Protein AF-A0A8G0KR43-F1 (afdb_monomer_lite)

Foldseek 3Di:
DDDLPPPVCLPVDDVSVVVVVVVVVVVVVVVVLVVVCVVVVADSLLSVLLVDLVPDDQVCQALVNSCVVVVHDSVVSVVSVVVCVVVVQWDFDDPHTTIHGPD

Organism: NCBI:txid996

InterPro domains:
  IPR000835 MarR-type HTH domain [PF12802] (41-93)
  IPR036388 Winged helix-like DNA-binding domain superfamily [G3DSA:1.10.10.10] (17-97)
  IPR036390 Winged helix DNA-binding domain superfamily [SSF46785] (25-94)

Sequence (103 aa):
MKSIFDLNNQNLGVDGKIMAALDKLASIQRYLIWEQSKKKGLSPIQIQLLIFLKHHRSEQATVSYLAKEFHVTKPTISDAVKILFQKKLVVKKRMLQMLVVML

Structure (mmCIF, N/CA/C/O backbone):
data_AF-A0A8G0KR43-F1
#
_entry.id   AF-A0A8G0KR43-F1
#
loop_
_atom_site.group_PDB
_atom_site.id
_atom_site.type_symbol
_atom_site.label_atom_id
_atom_site.label_alt_id
_atom_site.label_comp_id
_atom_site.label_asym_id
_atom_site.label_entity_id
_atom_site.label_seq_id
_atom_site.pdbx_PDB_ins_code
_atom_site.Cartn_x
_atom_site.Cartn_y
_atom_site.Cartn_z
_atom_site.occupancy
_atom_site.B_iso_or_equiv
_atom_site.auth_seq_id
_atom_site.auth_comp_id
_atom_site.auth_asym_id
_atom_site.auth_atom_id
_atom_site.pdbx_PDB_model_num
ATOM 1 N N . MET A 1 1 ? 28.456 1.662 -13.902 1.00 54.97 1 MET A N 1
ATOM 2 C CA . MET A 1 1 ? 27.139 1.250 -14.438 1.00 54.97 1 MET A CA 1
ATOM 3 C C . MET A 1 1 ? 26.338 2.522 -14.687 1.00 54.97 1 MET A C 1
ATOM 5 O O . MET A 1 1 ? 26.258 3.326 -13.767 1.00 54.97 1 MET A O 1
ATOM 9 N N . LYS A 1 2 ? 25.860 2.786 -15.911 1.00 64.25 2 LYS A N 1
ATOM 10 C CA . LYS A 1 2 ? 25.038 3.983 -16.171 1.00 64.25 2 LYS A CA 1
ATOM 11 C C . LYS A 1 2 ? 23.651 3.793 -15.536 1.00 64.25 2 LYS A C 1
ATOM 13 O O . LYS A 1 2 ? 23.141 2.677 -15.529 1.00 64.25 2 LYS A O 1
ATOM 18 N N . SER A 1 3 ? 23.087 4.852 -14.957 1.00 69.62 3 SER A N 1
ATOM 19 C CA . SER A 1 3 ? 21.813 4.792 -14.225 1.00 69.62 3 SER A CA 1
ATOM 20 C C . SER A 1 3 ? 20.647 4.437 -15.150 1.00 69.62 3 SER A C 1
ATOM 22 O O . SER A 1 3 ? 20.519 5.014 -16.228 1.00 69.62 3 SER A O 1
ATOM 24 N N . ILE A 1 4 ? 19.752 3.555 -14.696 1.00 63.88 4 ILE A N 1
ATOM 25 C CA . ILE A 1 4 ? 18.490 3.224 -15.385 1.00 63.88 4 ILE A CA 1
ATOM 26 C C . ILE A 1 4 ? 17.485 4.393 -15.417 1.00 63.88 4 ILE A C 1
ATOM 28 O O . ILE A 1 4 ? 16.481 4.322 -16.121 1.00 63.88 4 ILE A O 1
ATOM 32 N N . PHE A 1 5 ? 17.758 5.468 -14.668 1.00 69.00 5 PHE A N 1
ATOM 33 C CA . PHE A 1 5 ? 16.962 6.701 -14.648 1.00 69.00 5 PHE A CA 1
ATOM 34 C C . PHE A 1 5 ? 17.503 7.791 -15.588 1.00 69.00 5 PHE A C 1
ATOM 36 O O . PHE A 1 5 ? 16.906 8.858 -15.695 1.00 69.00 5 PHE A O 1
ATOM 43 N N . ASP A 1 6 ? 18.634 7.558 -16.262 1.00 77.69 6 ASP A N 1
ATOM 44 C CA . ASP A 1 6 ? 19.152 8.487 -17.268 1.00 77.69 6 ASP A CA 1
ATOM 45 C C . ASP A 1 6 ? 18.370 8.316 -18.576 1.00 77.69 6 ASP A C 1
ATOM 47 O O . ASP A 1 6 ? 18.507 7.296 -19.255 1.00 77.69 6 ASP A O 1
ATOM 51 N N . LEU A 1 7 ? 17.574 9.325 -18.942 1.00 71.88 7 LEU A N 1
ATOM 52 C CA . LEU A 1 7 ? 16.745 9.350 -20.156 1.00 71.88 7 LEU A CA 1
ATOM 53 C C . LEU A 1 7 ? 17.544 9.076 -21.437 1.00 71.88 7 LEU A C 1
ATOM 55 O O . LEU A 1 7 ? 17.005 8.501 -22.387 1.00 71.88 7 LEU A O 1
ATOM 59 N N . ASN A 1 8 ? 18.830 9.439 -21.453 1.00 72.50 8 ASN A N 1
ATOM 60 C CA . ASN A 1 8 ? 19.704 9.199 -22.595 1.00 72.50 8 ASN A CA 1
ATOM 61 C C . ASN A 1 8 ? 20.058 7.719 -22.754 1.00 72.50 8 ASN A C 1
ATOM 63 O O . ASN A 1 8 ? 20.367 7.309 -23.862 1.00 72.50 8 ASN A O 1
ATOM 67 N N . ASN A 1 9 ? 19.991 6.913 -21.687 1.00 69.62 9 ASN A N 1
ATOM 68 C CA . ASN A 1 9 ? 20.203 5.460 -21.743 1.00 69.62 9 ASN A CA 1
ATOM 69 C C . ASN A 1 9 ? 18.894 4.671 -21.677 1.00 69.62 9 ASN A C 1
ATOM 71 O O . ASN A 1 9 ? 18.827 3.558 -22.186 1.00 69.62 9 ASN A O 1
ATOM 75 N N . GLN A 1 10 ? 17.844 5.240 -21.084 1.00 69.50 10 GLN A N 1
ATOM 76 C CA . GLN A 1 10 ? 16.559 4.571 -20.898 1.00 69.50 10 GLN A CA 1
ATOM 77 C C . GLN A 1 10 ? 15.894 4.200 -22.236 1.00 69.50 10 GLN A C 1
ATOM 79 O O . GLN A 1 10 ? 15.225 3.177 -22.343 1.00 69.50 10 GLN A O 1
ATOM 84 N N . ASN A 1 11 ? 16.139 4.995 -23.283 1.00 73.81 11 ASN A N 1
ATOM 85 C CA . ASN A 1 11 ? 15.637 4.742 -24.636 1.00 73.81 11 ASN A CA 1
ATOM 86 C C . ASN A 1 11 ? 16.572 3.874 -25.499 1.00 73.81 11 ASN A C 1
ATOM 88 O O . ASN A 1 11 ? 16.190 3.476 -26.605 1.00 73.81 11 ASN A O 1
ATOM 92 N N . LEU A 1 12 ? 17.782 3.576 -25.012 1.00 71.88 12 LEU A N 1
ATOM 93 C CA . LEU A 1 12 ? 18.805 2.822 -25.735 1.00 71.88 12 LEU A CA 1
ATOM 94 C C . LEU A 1 12 ? 18.659 1.325 -25.442 1.00 71.88 12 LEU A C 1
ATOM 96 O O . LEU A 1 12 ? 19.369 0.757 -24.618 1.00 71.88 12 LEU A O 1
ATOM 100 N N . GLY A 1 13 ? 17.715 0.688 -26.133 1.00 82.12 13 GLY A N 1
ATOM 101 C CA . GLY A 1 13 ? 17.504 -0.762 -26.086 1.00 82.12 13 GLY A CA 1
ATOM 102 C C . GLY A 1 13 ? 16.175 -1.185 -25.462 1.00 82.12 13 GLY A C 1
ATOM 103 O O . GLY A 1 13 ? 15.423 -0.374 -24.922 1.00 82.12 13 GLY A O 1
ATOM 104 N N . VAL A 1 14 ? 15.856 -2.473 -25.594 1.00 88.19 14 VAL A N 1
ATOM 105 C CA . VAL A 1 14 ? 14.582 -3.045 -25.129 1.00 88.19 14 VAL A CA 1
ATOM 106 C C . VAL A 1 14 ? 14.508 -3.052 -23.599 1.00 88.19 14 VAL A C 1
ATOM 108 O O . VAL A 1 14 ? 13.492 -2.639 -23.047 1.00 88.19 14 VAL A O 1
ATOM 111 N N . ASP A 1 15 ? 15.597 -3.407 -22.913 1.00 86.19 15 ASP A N 1
ATOM 112 C CA . ASP A 1 15 ? 15.637 -3.501 -21.446 1.00 86.19 15 ASP A CA 1
ATOM 113 C C . ASP A 1 15 ? 15.355 -2.155 -20.765 1.00 86.19 15 ASP A C 1
ATOM 115 O O . ASP A 1 15 ? 14.532 -2.071 -19.852 1.00 86.19 15 ASP A O 1
ATOM 119 N N . GLY A 1 16 ? 15.983 -1.077 -21.251 1.00 84.38 16 GLY A N 1
ATOM 120 C CA . GLY A 1 16 ? 15.753 0.280 -20.749 1.00 84.38 16 GLY A CA 1
ATOM 121 C C . GLY A 1 16 ? 14.299 0.723 -20.927 1.00 84.38 16 GLY A C 1
ATOM 122 O O . GLY A 1 16 ? 13.694 1.261 -19.996 1.00 84.38 16 GLY A O 1
ATOM 123 N N . LYS A 1 17 ? 13.700 0.412 -22.084 1.00 86.62 17 LYS A N 1
ATOM 124 C CA . LYS A 1 17 ? 12.294 0.721 -22.380 1.00 86.62 17 LYS A CA 1
ATOM 125 C C . LYS A 1 17 ? 11.328 -0.074 -21.501 1.00 86.62 17 LYS A C 1
ATOM 127 O O . LYS A 1 17 ? 10.345 0.497 -21.031 1.00 86.62 17 LYS A O 1
ATOM 132 N N . ILE A 1 18 ? 11.606 -1.355 -21.245 1.00 90.06 18 ILE A N 1
ATOM 133 C CA . ILE A 1 18 ? 10.806 -2.183 -20.327 1.00 90.06 18 ILE A CA 1
ATOM 134 C C . ILE A 1 18 ? 10.850 -1.586 -18.917 1.00 90.06 18 ILE A C 1
ATOM 136 O O . ILE A 1 18 ? 9.801 -1.397 -18.302 1.00 90.06 18 ILE A O 1
ATOM 140 N N . MET A 1 19 ? 12.041 -1.228 -18.427 1.00 88.38 19 MET A N 1
ATOM 141 C CA . MET A 1 19 ? 12.190 -0.616 -17.103 1.00 88.38 19 MET A CA 1
ATOM 142 C C . MET A 1 19 ? 11.444 0.719 -17.000 1.00 88.38 19 MET A C 1
ATOM 144 O O . MET A 1 19 ? 10.721 0.939 -16.027 1.00 88.38 19 MET A O 1
ATOM 148 N N . ALA A 1 20 ? 11.538 1.575 -18.023 1.00 87.12 20 ALA A N 1
ATOM 149 C CA . ALA A 1 20 ? 10.791 2.833 -18.085 1.00 87.12 20 ALA A CA 1
ATOM 150 C C . ALA A 1 20 ? 9.275 2.618 -18.037 1.00 87.12 20 ALA A C 1
ATOM 152 O O . ALA A 1 20 ? 8.560 3.324 -17.323 1.00 87.12 20 ALA A O 1
ATOM 153 N N . ALA A 1 21 ? 8.776 1.639 -18.796 1.00 90.25 21 ALA A N 1
ATOM 154 C CA . ALA A 1 21 ? 7.355 1.330 -18.857 1.00 90.25 21 ALA A CA 1
ATOM 155 C C . ALA A 1 21 ? 6.831 0.824 -17.505 1.00 90.25 21 ALA A C 1
ATOM 157 O O . ALA A 1 21 ? 5.786 1.291 -17.048 1.00 90.25 21 ALA A O 1
ATOM 158 N N . LEU A 1 22 ? 7.566 -0.072 -16.838 1.00 93.88 22 LEU A N 1
ATOM 159 C CA . LEU A 1 22 ? 7.202 -0.577 -15.511 1.00 93.88 22 LEU A CA 1
ATOM 160 C C . LEU A 1 22 ? 7.177 0.541 -14.461 1.00 93.88 22 LEU A C 1
ATOM 162 O O . LEU A 1 22 ? 6.207 0.643 -13.708 1.00 93.88 22 LEU A O 1
ATOM 166 N N . ASP A 1 23 ? 8.181 1.422 -14.442 1.00 90.81 23 ASP A N 1
ATOM 167 C CA . ASP A 1 23 ? 8.197 2.560 -13.515 1.00 90.81 23 ASP A CA 1
ATOM 168 C C . ASP A 1 23 ? 7.062 3.557 -13.803 1.00 90.81 23 ASP A C 1
ATOM 170 O O . ASP A 1 23 ? 6.392 4.051 -12.885 1.00 90.81 23 ASP A O 1
ATOM 174 N N . LYS A 1 24 ? 6.763 3.805 -15.085 1.00 92.12 24 LYS A N 1
ATOM 175 C CA . LYS A 1 24 ? 5.640 4.661 -15.477 1.00 92.12 24 LYS A CA 1
ATOM 176 C C . LYS A 1 24 ? 4.302 4.071 -15.032 1.00 92.12 24 LYS A C 1
ATOM 178 O O . LYS A 1 24 ? 3.474 4.809 -14.493 1.00 92.12 24 LYS A O 1
ATOM 183 N N . LEU A 1 25 ? 4.100 2.765 -15.206 1.00 96.56 25 LEU A N 1
ATOM 184 C CA . LEU A 1 25 ? 2.905 2.059 -14.739 1.00 96.56 25 LEU A CA 1
ATOM 185 C C . LEU A 1 25 ? 2.776 2.121 -13.213 1.00 96.56 25 LEU A C 1
ATOM 187 O O . LEU A 1 25 ? 1.718 2.507 -12.713 1.00 96.56 25 LEU A O 1
ATOM 191 N N . ALA A 1 26 ? 3.853 1.842 -12.474 1.00 93.38 26 ALA A N 1
ATOM 192 C CA . ALA A 1 26 ? 3.868 1.951 -11.015 1.00 93.38 26 ALA A CA 1
ATOM 193 C C . ALA A 1 26 ? 3.541 3.382 -10.549 1.00 93.38 26 ALA A C 1
ATOM 195 O O . ALA A 1 26 ? 2.800 3.592 -9.585 1.00 93.38 26 ALA A O 1
ATOM 196 N N . SER A 1 27 ? 4.043 4.393 -11.258 1.00 94.50 27 SER A N 1
ATOM 197 C CA . SER A 1 27 ? 3.761 5.803 -10.978 1.00 94.50 27 SER A CA 1
ATOM 198 C C . SER A 1 27 ? 2.300 6.180 -11.231 1.00 94.50 27 SER A C 1
ATOM 200 O O . SER A 1 27 ? 1.692 6.838 -10.384 1.00 94.50 27 SER A O 1
ATOM 202 N N . ILE A 1 28 ? 1.707 5.716 -12.334 1.00 97.38 28 ILE A N 1
ATOM 203 C CA . ILE A 1 28 ? 0.275 5.909 -12.616 1.00 97.38 28 ILE A CA 1
ATOM 204 C C . ILE A 1 28 ? -0.573 5.208 -11.549 1.00 97.38 28 ILE A C 1
ATOM 206 O O . ILE A 1 28 ? -1.512 5.803 -11.024 1.00 97.38 28 ILE A O 1
ATOM 210 N N . GLN A 1 29 ? -0.218 3.982 -11.164 1.00 94.25 29 GLN A N 1
ATOM 211 C CA . GLN A 1 29 ? -0.920 3.250 -10.111 1.00 94.25 29 GLN A CA 1
ATOM 212 C C . GLN A 1 29 ? -0.874 3.996 -8.768 1.00 94.25 29 GLN A C 1
ATOM 214 O O . GLN A 1 29 ? -1.910 4.145 -8.116 1.00 94.25 29 GLN A O 1
ATOM 219 N N . ARG A 1 30 ? 0.296 4.519 -8.369 1.00 94.62 30 ARG A N 1
ATOM 220 C CA . ARG A 1 30 ? 0.447 5.351 -7.159 1.00 94.62 30 ARG A CA 1
ATOM 221 C C . ARG A 1 30 ? -0.436 6.596 -7.214 1.00 94.62 30 ARG A C 1
ATOM 223 O O . ARG A 1 30 ? -1.120 6.894 -6.235 1.00 94.62 30 ARG A O 1
ATOM 230 N N . TYR A 1 31 ? -0.455 7.285 -8.355 1.00 96.50 31 TYR A N 1
ATOM 231 C CA . TYR A 1 31 ? -1.306 8.455 -8.565 1.00 96.50 31 TYR A CA 1
ATOM 232 C C . TYR A 1 31 ? -2.795 8.112 -8.411 1.00 96.50 31 TYR A C 1
ATOM 234 O O . TYR A 1 31 ? -3.495 8.763 -7.637 1.00 96.50 31 TYR A O 1
ATOM 242 N N . LEU A 1 32 ? -3.268 7.043 -9.060 1.00 96.00 32 LEU A N 1
ATOM 243 C CA . LEU A 1 32 ? -4.663 6.605 -8.957 1.00 96.00 32 LEU A CA 1
ATOM 244 C C . LEU A 1 32 ? -5.048 6.241 -7.517 1.00 96.00 32 LEU A C 1
ATOM 246 O O . LEU A 1 32 ? -6.112 6.640 -7.044 1.00 96.00 32 LEU A O 1
ATOM 250 N N . ILE A 1 33 ? -4.181 5.532 -6.787 1.00 95.38 33 ILE A N 1
ATOM 251 C CA . ILE A 1 33 ? -4.422 5.207 -5.374 1.0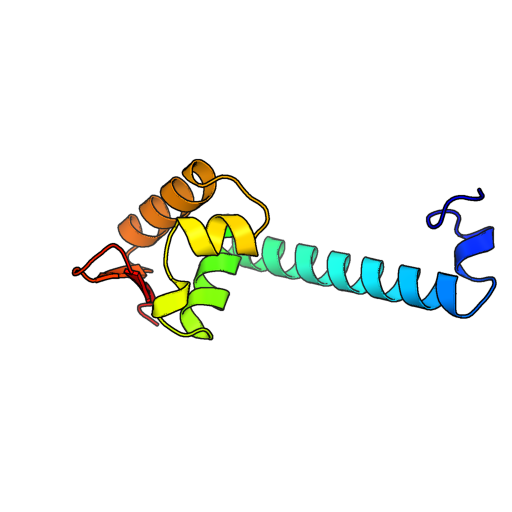0 95.38 33 ILE A CA 1
ATOM 252 C C . ILE A 1 33 ? -4.514 6.481 -4.534 1.00 95.38 33 ILE A C 1
ATOM 254 O O . ILE A 1 33 ? -5.402 6.584 -3.687 1.00 95.38 33 ILE A O 1
ATOM 258 N N . TRP A 1 34 ? -3.630 7.454 -4.755 1.00 96.44 34 TRP A N 1
ATOM 259 C CA . TRP A 1 34 ? -3.646 8.718 -4.021 1.00 96.44 34 TRP A CA 1
ATOM 260 C C . TRP A 1 34 ? -4.917 9.531 -4.290 1.00 96.44 34 TRP A C 1
ATOM 262 O O . TRP A 1 34 ? -5.536 10.035 -3.352 1.00 96.44 34 TRP A O 1
ATOM 272 N N . GLU A 1 35 ? -5.371 9.587 -5.539 1.00 96.75 35 GLU A N 1
ATOM 273 C CA . GLU A 1 35 ? -6.629 10.248 -5.897 1.00 96.75 35 GLU A CA 1
ATOM 274 C C . GLU A 1 35 ? -7.833 9.589 -5.212 1.00 96.75 35 GLU A C 1
ATOM 276 O O . GLU A 1 35 ? -8.678 10.270 -4.622 1.00 96.75 35 GLU A O 1
ATOM 281 N N . GLN A 1 36 ? -7.887 8.255 -5.199 1.00 93.81 36 GLN A N 1
ATOM 282 C CA . GLN A 1 36 ? -8.944 7.519 -4.500 1.00 93.81 36 GLN A CA 1
ATOM 283 C C . GLN A 1 36 ? -8.864 7.696 -2.976 1.00 93.81 36 GLN A C 1
ATOM 285 O O . GLN A 1 36 ? -9.896 7.821 -2.314 1.00 93.81 36 GLN A O 1
ATOM 290 N N . SER A 1 37 ? -7.647 7.758 -2.432 1.00 94.31 37 SER A N 1
ATOM 291 C CA . SER A 1 37 ? -7.369 8.008 -1.014 1.00 94.31 37 SER A CA 1
ATOM 292 C C . SER A 1 37 ? -7.968 9.343 -0.568 1.00 94.31 37 SER A C 1
ATOM 294 O O . SER A 1 37 ? -8.741 9.378 0.392 1.00 94.31 37 SER A O 1
ATOM 296 N N . LYS A 1 38 ? -7.726 10.423 -1.328 1.00 95.00 38 LYS A N 1
ATOM 297 C CA . LYS A 1 38 ? -8.331 11.742 -1.070 1.00 95.00 38 LYS A CA 1
ATOM 298 C C . LYS A 1 38 ? -9.853 11.690 -1.123 1.00 95.00 38 LYS A C 1
ATOM 300 O O . LYS A 1 38 ? -10.509 12.107 -0.174 1.00 95.00 38 LYS A O 1
ATOM 305 N N . LYS A 1 39 ? -10.417 11.132 -2.201 1.00 94.75 39 LYS A N 1
ATOM 306 C CA . LYS A 1 39 ? -11.875 11.063 -2.410 1.00 94.75 39 LYS A CA 1
ATOM 307 C C . LYS A 1 39 ? -12.607 10.311 -1.298 1.00 94.75 39 LYS A C 1
ATOM 309 O O . LYS A 1 39 ? -13.772 10.595 -1.039 1.00 94.75 39 LYS A O 1
ATOM 314 N N . LYS A 1 40 ? -11.958 9.328 -0.669 1.00 93.06 40 LYS A N 1
ATOM 315 C CA . LYS A 1 40 ? -12.553 8.491 0.385 1.00 93.06 40 LYS A CA 1
ATOM 316 C C . LYS A 1 40 ? -12.116 8.877 1.802 1.00 93.06 40 LYS A C 1
ATOM 318 O O . LYS A 1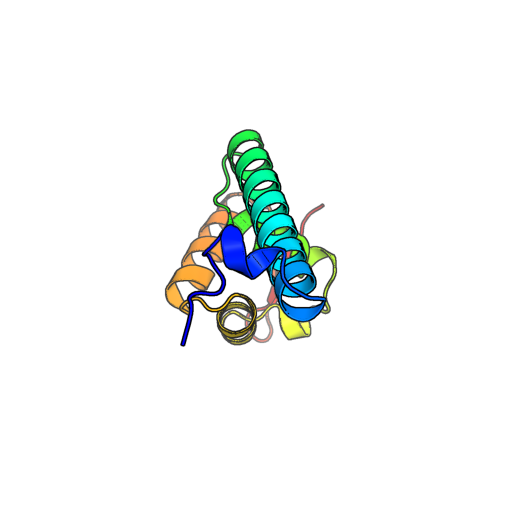 40 ? -12.614 8.281 2.755 1.00 93.06 40 LYS A O 1
ATOM 323 N N . GLY A 1 41 ? -11.201 9.837 1.962 1.00 95.19 41 GLY A N 1
ATOM 324 C CA . GLY A 1 41 ? -10.618 10.170 3.265 1.00 95.19 41 GLY A CA 1
ATOM 325 C C . GLY A 1 41 ? -9.918 8.970 3.917 1.00 95.19 41 GLY A C 1
ATOM 326 O O . GLY A 1 41 ? -10.082 8.724 5.116 1.00 95.19 41 GLY A O 1
ATOM 327 N N . LEU A 1 42 ? -9.208 8.186 3.103 1.00 96.25 42 LEU A N 1
ATOM 328 C CA . LEU A 1 42 ? -8.443 7.001 3.496 1.00 96.25 42 LEU A CA 1
ATOM 329 C C . LEU A 1 42 ? -6.973 7.197 3.116 1.00 96.25 42 LEU A C 1
ATOM 331 O O . LEU A 1 42 ? -6.670 7.975 2.219 1.00 96.25 42 LEU A O 1
ATOM 335 N N . SER A 1 43 ? -6.054 6.497 3.776 1.00 96.31 43 SER A N 1
ATOM 336 C CA . SER A 1 43 ? -4.647 6.476 3.364 1.00 96.31 43 SER A CA 1
ATOM 337 C C . SER A 1 43 ? -4.413 5.492 2.202 1.00 96.31 43 SER A C 1
ATOM 339 O O . SER A 1 43 ? -5.200 4.556 2.024 1.00 96.31 43 SER A O 1
ATOM 341 N N . PRO A 1 44 ? -3.312 5.630 1.435 1.00 95.62 44 PRO A N 1
ATOM 342 C CA . PRO A 1 44 ? -2.990 4.709 0.341 1.00 95.62 44 PRO A CA 1
ATOM 343 C C . PRO A 1 44 ? -3.001 3.233 0.748 1.00 95.62 44 PRO A C 1
ATOM 345 O O . PRO A 1 44 ? -3.616 2.411 0.069 1.00 95.62 44 PRO A O 1
ATOM 348 N N . ILE A 1 45 ? -2.406 2.904 1.901 1.00 96.12 45 ILE A N 1
ATOM 349 C CA . ILE A 1 45 ? -2.375 1.526 2.405 1.00 96.12 45 ILE A CA 1
ATOM 350 C C . ILE A 1 45 ? -3.776 1.017 2.769 1.00 96.12 45 ILE A C 1
ATOM 352 O O . ILE A 1 45 ? -4.083 -0.148 2.552 1.00 96.12 45 ILE A O 1
ATOM 356 N N . GLN A 1 46 ? -4.671 1.879 3.257 1.00 96.50 46 GLN A N 1
ATOM 357 C CA . GLN A 1 46 ? -6.053 1.494 3.560 1.00 96.50 46 GLN A CA 1
ATOM 358 C C . GLN A 1 46 ? -6.836 1.153 2.286 1.00 96.50 46 GLN A C 1
ATOM 360 O O . GLN A 1 46 ? -7.563 0.162 2.269 1.00 96.50 46 GLN A O 1
ATOM 365 N N . ILE A 1 47 ? -6.662 1.931 1.212 1.00 96.19 47 ILE A N 1
ATOM 366 C CA . ILE A 1 47 ? -7.262 1.635 -0.099 1.00 96.19 47 ILE A CA 1
ATOM 367 C C . ILE A 1 47 ? -6.723 0.314 -0.652 1.00 96.19 47 ILE A C 1
ATOM 369 O O . ILE A 1 47 ? -7.505 -0.540 -1.069 1.00 96.19 47 ILE A O 1
ATOM 373 N N . GLN A 1 48 ? -5.403 0.129 -0.620 1.00 95.44 48 GLN A N 1
ATOM 374 C CA . GLN A 1 48 ? -4.761 -1.100 -1.084 1.00 95.44 48 GLN A CA 1
ATOM 375 C C . GLN A 1 48 ? -5.247 -2.331 -0.311 1.00 95.44 48 GLN A C 1
ATOM 377 O O . GLN A 1 48 ? -5.577 -3.342 -0.928 1.00 95.44 48 GLN A O 1
ATOM 382 N N . LEU A 1 49 ? -5.381 -2.226 1.015 1.00 95.31 49 LEU A N 1
ATOM 383 C CA . LEU A 1 49 ? -5.935 -3.292 1.848 1.00 95.31 49 LEU A CA 1
ATOM 384 C C . LEU A 1 49 ? -7.375 -3.635 1.463 1.00 95.31 49 LEU A C 1
ATOM 386 O O . LEU A 1 49 ? -7.695 -4.811 1.324 1.00 95.31 49 LEU A O 1
ATOM 390 N N . LEU A 1 50 ? -8.242 -2.642 1.254 1.00 94.69 50 LEU A N 1
ATOM 391 C CA . LEU A 1 50 ? -9.627 -2.897 0.842 1.00 94.69 50 LEU A CA 1
ATOM 392 C C . LEU A 1 50 ? -9.705 -3.595 -0.519 1.00 94.69 50 LEU A C 1
ATOM 394 O O . LEU A 1 50 ? -10.480 -4.537 -0.672 1.00 94.69 50 LEU A O 1
ATOM 398 N N . ILE A 1 51 ? -8.894 -3.164 -1.490 1.00 93.19 51 ILE A N 1
ATOM 399 C CA . ILE A 1 51 ? -8.816 -3.804 -2.811 1.00 93.19 51 ILE A CA 1
ATOM 400 C C . ILE A 1 51 ? -8.347 -5.254 -2.661 1.00 93.19 51 ILE A C 1
ATOM 402 O O . ILE A 1 51 ? -8.974 -6.164 -3.200 1.00 93.19 51 ILE A O 1
ATOM 406 N N . PHE A 1 52 ? -7.281 -5.485 -1.895 1.00 94.19 52 PHE A N 1
ATOM 407 C CA . PHE A 1 52 ? -6.736 -6.822 -1.691 1.00 94.19 52 PHE A CA 1
ATOM 408 C C . PHE A 1 52 ? -7.752 -7.753 -1.035 1.00 94.19 52 PHE A C 1
ATOM 410 O O . PHE A 1 52 ? -8.064 -8.803 -1.590 1.00 94.19 52 PHE A O 1
ATOM 417 N N . LEU A 1 53 ? -8.332 -7.333 0.091 1.00 92.19 53 LEU A N 1
ATOM 418 C CA . LEU A 1 53 ? -9.300 -8.121 0.853 1.00 92.19 53 LEU A CA 1
ATOM 419 C C . LEU A 1 53 ? -10.596 -8.397 0.079 1.00 92.19 53 LEU A C 1
ATOM 421 O O . LEU A 1 53 ? -11.277 -9.374 0.376 1.00 92.19 53 LEU A O 1
ATOM 425 N N . LYS A 1 54 ? -10.946 -7.559 -0.905 1.00 91.06 54 LYS A N 1
ATOM 426 C CA . LYS A 1 54 ? -12.101 -7.786 -1.783 1.00 91.06 54 LYS A CA 1
ATOM 427 C C . LYS A 1 54 ? -11.852 -8.882 -2.825 1.00 91.06 54 LYS A C 1
ATOM 429 O O . LYS A 1 54 ? -12.799 -9.545 -3.238 1.00 91.06 54 LYS A O 1
ATOM 434 N N . HIS A 1 55 ? -10.610 -9.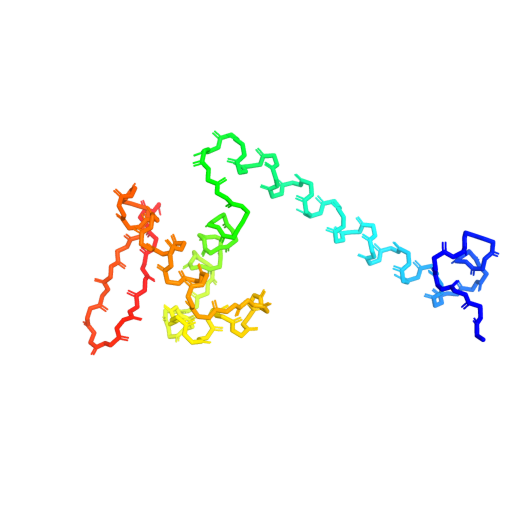048 -3.276 1.00 90.56 55 HIS A N 1
ATOM 435 C CA . HIS A 1 55 ? -10.276 -9.902 -4.423 1.00 90.56 55 HIS A CA 1
ATOM 436 C C . HIS A 1 55 ? -9.464 -11.155 -4.075 1.00 90.56 55 HIS A C 1
ATOM 438 O O . HIS A 1 55 ? -9.291 -12.015 -4.935 1.00 90.56 55 HIS A O 1
ATOM 4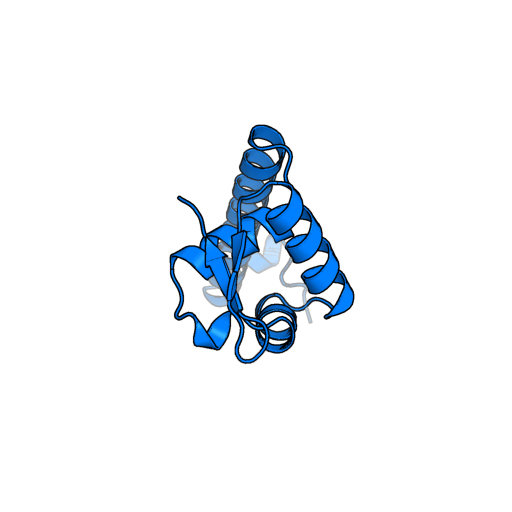44 N N . HIS A 1 56 ? -8.982 -11.277 -2.840 1.00 88.81 56 HIS A N 1
ATOM 445 C CA . HIS A 1 56 ? -8.144 -12.392 -2.399 1.00 88.81 56 HIS A CA 1
ATOM 446 C C . HIS A 1 56 ? -8.852 -13.265 -1.372 1.00 88.81 56 HIS A C 1
ATOM 448 O O . HIS A 1 56 ? -9.843 -12.871 -0.753 1.00 88.81 56 HIS A O 1
ATOM 454 N N . ARG A 1 57 ? -8.334 -14.484 -1.195 1.00 85.31 57 ARG A N 1
ATOM 455 C CA . ARG A 1 57 ? -8.929 -15.439 -0.267 1.00 85.31 57 ARG A CA 1
ATOM 456 C C . ARG A 1 57 ? -8.695 -15.003 1.173 1.00 85.31 57 ARG A C 1
ATOM 458 O O . ARG A 1 57 ? -7.684 -14.393 1.520 1.00 85.31 57 ARG A O 1
ATOM 465 N N . SER A 1 58 ? -9.643 -15.353 2.027 1.00 80.94 58 SER A N 1
ATOM 466 C CA . SER A 1 58 ? -9.681 -14.891 3.410 1.00 80.94 58 SER A CA 1
ATOM 467 C C . SER A 1 58 ? -8.471 -15.357 4.242 1.00 80.94 58 SER A C 1
ATOM 469 O O . SER A 1 58 ? -8.062 -14.674 5.177 1.00 80.94 58 SER A O 1
ATOM 471 N N . GLU A 1 59 ? -7.832 -16.468 3.875 1.00 83.12 59 GLU A N 1
ATOM 472 C CA . GLU A 1 59 ? -6.617 -17.011 4.497 1.00 83.12 59 GLU A CA 1
ATOM 473 C C . GLU A 1 59 ? -5.411 -16.068 4.333 1.00 83.12 59 GLU A C 1
ATOM 475 O O . GLU A 1 59 ? -4.490 -16.074 5.150 1.00 83.12 59 GLU A O 1
ATOM 480 N N . GLN A 1 60 ? -5.439 -15.207 3.311 1.00 84.25 60 GLN A N 1
ATOM 481 C CA . GLN A 1 60 ? -4.425 -14.181 3.053 1.00 84.25 60 GLN A CA 1
ATOM 482 C C . GLN A 1 60 ? -4.719 -12.869 3.810 1.00 84.25 60 GLN A C 1
ATOM 484 O O . GLN A 1 60 ? -3.920 -11.936 3.777 1.00 84.25 60 GLN A O 1
ATOM 489 N N . ALA A 1 61 ? -5.834 -12.783 4.547 1.00 88.56 61 ALA A N 1
ATOM 490 C CA . ALA A 1 61 ? -6.273 -11.584 5.267 1.00 88.56 61 ALA A CA 1
ATOM 491 C C . ALA A 1 61 ? -5.669 -11.437 6.680 1.00 88.56 61 ALA A C 1
ATOM 493 O O . ALA A 1 61 ? -6.276 -10.806 7.551 1.00 88.56 61 ALA A O 1
ATOM 494 N N . THR A 1 62 ? -4.495 -12.026 6.934 1.00 91.00 62 THR A N 1
ATOM 495 C CA . THR A 1 62 ? -3.810 -11.924 8.234 1.00 91.00 62 THR A CA 1
ATOM 496 C C . THR A 1 62 ? -2.834 -10.750 8.256 1.00 91.00 62 THR A C 1
ATOM 498 O O . THR A 1 62 ? -2.204 -10.427 7.250 1.00 91.00 62 THR A O 1
ATOM 501 N N . VAL A 1 63 ? -2.635 -10.133 9.427 1.00 92.62 63 VAL A N 1
ATOM 502 C CA . VAL A 1 63 ? -1.694 -9.004 9.588 1.00 92.62 63 VAL A CA 1
ATOM 503 C C . VAL A 1 63 ? -0.281 -9.367 9.124 1.00 92.62 63 VAL A C 1
ATOM 505 O O . VAL A 1 63 ? 0.383 -8.566 8.470 1.00 92.62 63 VAL A O 1
ATOM 508 N N . SER A 1 64 ? 0.181 -10.580 9.444 1.00 93.06 64 SER A N 1
ATOM 509 C CA . SER A 1 64 ? 1.515 -11.047 9.052 1.00 93.06 64 SER A CA 1
ATOM 510 C C . SER A 1 64 ? 1.646 -11.226 7.540 1.00 93.06 64 SER A C 1
ATOM 512 O O . SER A 1 64 ? 2.676 -10.842 6.990 1.00 93.06 64 SER A O 1
ATOM 514 N N . TYR A 1 65 ? 0.623 -11.777 6.877 1.00 94.69 65 TYR A N 1
ATOM 515 C CA . TYR A 1 65 ? 0.625 -11.930 5.422 1.00 94.69 65 TYR A CA 1
ATOM 516 C C . TYR A 1 65 ? 0.634 -10.561 4.738 1.00 94.69 65 TYR A C 1
ATOM 518 O O . TYR A 1 65 ? 1.522 -10.274 3.943 1.00 94.69 65 TYR A O 1
ATOM 526 N N . LEU A 1 66 ? -0.298 -9.683 5.117 1.00 94.69 66 LEU A N 1
ATOM 527 C CA . LEU A 1 66 ? -0.454 -8.358 4.516 1.00 94.69 66 LEU A CA 1
ATOM 528 C C . LEU A 1 66 ? 0.794 -7.483 4.704 1.00 94.69 66 LEU A C 1
ATOM 530 O O . LEU A 1 66 ? 1.165 -6.740 3.805 1.00 94.69 66 LEU A O 1
ATOM 534 N N . ALA A 1 67 ? 1.483 -7.590 5.843 1.00 96.44 67 ALA A N 1
ATOM 535 C CA . ALA A 1 67 ? 2.734 -6.864 6.062 1.00 96.44 67 ALA A CA 1
ATOM 536 C C . ALA A 1 67 ? 3.812 -7.277 5.047 1.00 96.44 67 ALA A C 1
ATOM 538 O O . ALA A 1 67 ? 4.486 -6.423 4.473 1.00 96.44 67 ALA A O 1
ATOM 539 N N . LYS A 1 68 ? 3.932 -8.586 4.786 1.00 96.38 68 LYS A N 1
ATOM 540 C CA . LYS A 1 68 ? 4.860 -9.122 3.786 1.00 96.38 68 LYS A CA 1
ATOM 541 C C . LYS A 1 68 ? 4.447 -8.723 2.369 1.00 96.38 68 LYS A C 1
ATOM 543 O O . LYS A 1 68 ? 5.292 -8.250 1.621 1.00 96.38 68 LYS A O 1
ATOM 548 N N . GLU A 1 69 ? 3.169 -8.890 2.037 1.00 95.31 69 GLU A N 1
ATOM 549 C CA . GLU A 1 69 ? 2.598 -8.590 0.718 1.00 95.31 69 GLU A CA 1
ATOM 550 C C . GLU A 1 69 ? 2.808 -7.124 0.317 1.00 95.31 69 GLU A C 1
ATOM 552 O O . GLU A 1 69 ? 3.224 -6.830 -0.797 1.00 95.31 69 GLU A O 1
ATOM 557 N N . PHE A 1 70 ? 2.569 -6.191 1.240 1.00 95.12 70 PHE A N 1
ATOM 558 C CA . PHE A 1 70 ? 2.690 -4.757 0.970 1.00 95.12 70 PHE A CA 1
ATOM 559 C C . PHE A 1 70 ? 4.067 -4.176 1.301 1.00 95.12 70 PHE A C 1
ATOM 561 O O . PHE A 1 70 ? 4.246 -2.965 1.198 1.00 95.12 70 PHE A O 1
ATOM 568 N N . HIS A 1 71 ? 5.033 -5.011 1.698 1.00 96.38 71 HIS A N 1
ATOM 569 C CA . HIS A 1 71 ? 6.381 -4.585 2.086 1.00 96.38 71 HIS A CA 1
ATOM 570 C C . HIS A 1 71 ? 6.389 -3.482 3.164 1.00 96.38 71 HIS A C 1
ATOM 572 O O . HIS A 1 71 ? 7.168 -2.530 3.109 1.00 96.38 71 HIS A O 1
ATOM 578 N N . VAL A 1 72 ? 5.518 -3.615 4.167 1.00 96.38 72 VAL A N 1
ATOM 579 C CA . VAL A 1 72 ? 5.405 -2.689 5.305 1.00 96.38 72 VAL A CA 1
ATOM 580 C C . VAL A 1 72 ? 5.467 -3.444 6.631 1.00 96.38 72 VAL A C 1
ATOM 582 O O . VAL A 1 72 ? 5.434 -4.671 6.691 1.00 96.38 72 VAL A O 1
ATOM 585 N N . THR A 1 73 ? 5.553 -2.716 7.740 1.00 97.81 73 THR A N 1
ATOM 586 C CA . THR A 1 73 ? 5.629 -3.341 9.064 1.00 97.81 73 THR A CA 1
ATOM 587 C C . THR A 1 73 ? 4.257 -3.835 9.552 1.00 97.81 73 THR A C 1
ATOM 589 O O . THR A 1 73 ? 3.209 -3.280 9.206 1.00 97.81 73 THR A O 1
ATOM 592 N N . LYS A 1 74 ? 4.242 -4.863 10.414 1.00 95.88 74 LYS A N 1
ATOM 593 C CA . LYS A 1 74 ? 3.006 -5.351 11.061 1.00 95.88 74 LYS A CA 1
ATOM 594 C C . LYS A 1 74 ? 2.268 -4.258 11.857 1.00 95.88 74 LYS A C 1
ATOM 596 O O . LYS A 1 74 ? 1.038 -4.239 11.765 1.00 95.88 74 LYS A O 1
ATOM 601 N N . PRO A 1 75 ? 2.947 -3.347 12.592 1.00 97.00 75 PRO A N 1
ATOM 602 C CA . PRO A 1 75 ? 2.301 -2.175 13.186 1.00 97.00 75 PRO A CA 1
ATOM 603 C C . PRO A 1 75 ? 1.544 -1.321 12.162 1.00 97.00 75 PRO A C 1
ATOM 605 O O . PRO A 1 75 ? 0.361 -1.064 12.361 1.00 97.00 75 PRO A O 1
ATOM 608 N N . THR A 1 76 ? 2.156 -0.997 11.015 1.00 96.81 76 THR A N 1
ATOM 609 C CA . THR A 1 76 ? 1.503 -0.220 9.942 1.00 96.81 76 THR A C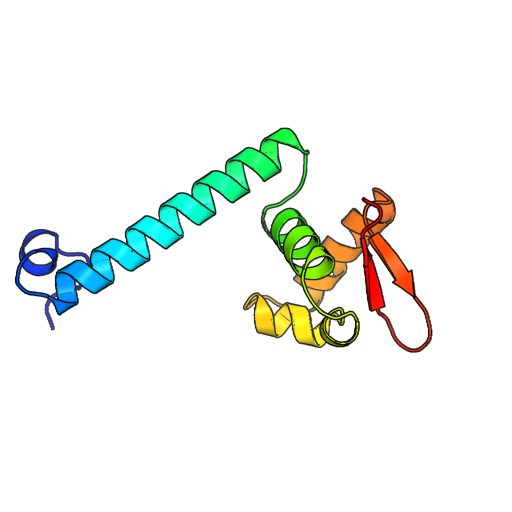A 1
ATOM 610 C C . THR A 1 76 ? 0.206 -0.874 9.461 1.00 96.81 76 THR A C 1
ATOM 612 O O . THR A 1 76 ? -0.821 -0.205 9.339 1.00 96.81 76 THR A O 1
ATOM 615 N N . ILE A 1 77 ? 0.225 -2.191 9.222 1.00 96.69 77 ILE A N 1
ATOM 616 C CA . ILE A 1 77 ? -0.985 -2.937 8.845 1.00 96.69 77 ILE A CA 1
ATOM 617 C C . ILE A 1 77 ? -2.009 -2.926 9.978 1.00 96.69 77 ILE A C 1
ATOM 619 O O . ILE A 1 77 ? -3.185 -2.673 9.735 1.00 96.69 77 ILE A O 1
ATOM 623 N N . SER A 1 78 ? -1.581 -3.176 11.215 1.00 95.25 78 SER A N 1
ATOM 624 C CA . SER A 1 78 ? -2.473 -3.226 12.379 1.00 95.25 78 SER A CA 1
ATOM 625 C C . SER A 1 78 ? -3.220 -1.908 12.580 1.00 95.25 78 SER A C 1
ATOM 627 O O . SER A 1 78 ? -4.436 -1.922 12.792 1.00 95.25 78 SER A O 1
ATOM 629 N N . ASP A 1 79 ? -2.526 -0.780 12.437 1.00 96.31 79 ASP A N 1
ATOM 630 C CA . ASP A 1 79 ? -3.113 0.556 12.540 1.00 96.31 79 ASP A CA 1
ATOM 631 C C . ASP A 1 79 ? -4.077 0.849 11.388 1.00 96.31 79 ASP A C 1
ATOM 633 O O . ASP A 1 79 ? -5.205 1.300 11.614 1.00 96.31 79 ASP A O 1
ATOM 637 N N . ALA A 1 80 ? -3.686 0.526 10.151 1.00 96.19 80 ALA A N 1
ATOM 638 C CA . ALA A 1 80 ? -4.553 0.694 8.987 1.00 96.19 80 ALA A CA 1
ATOM 639 C C . ALA A 1 80 ? -5.852 -0.116 9.135 1.00 96.19 80 ALA A C 1
ATOM 641 O O . ALA A 1 80 ? -6.948 0.411 8.934 1.00 96.19 80 ALA A O 1
ATOM 642 N N . VAL A 1 81 ? -5.735 -1.371 9.565 1.00 94.88 81 VAL A N 1
ATOM 643 C CA . VAL A 1 81 ? -6.859 -2.273 9.829 1.00 94.88 81 VAL A CA 1
ATOM 644 C C . VAL A 1 81 ? -7.751 -1.751 10.949 1.00 94.88 81 VAL A C 1
ATOM 646 O O . VAL A 1 81 ? -8.975 -1.808 10.827 1.00 94.88 81 VAL A O 1
ATOM 649 N N . LYS A 1 82 ? -7.169 -1.237 12.038 1.00 94.62 82 LYS A N 1
ATOM 650 C CA . LYS A 1 82 ? -7.925 -0.650 13.153 1.00 94.62 82 LYS A CA 1
ATOM 651 C C . LYS A 1 82 ? -8.801 0.504 12.667 1.00 94.62 82 LYS A C 1
ATOM 653 O O . LYS A 1 82 ? -9.984 0.535 12.997 1.00 94.62 82 LYS A O 1
ATOM 658 N N . ILE A 1 83 ? -8.250 1.402 11.853 1.00 95.31 83 ILE A N 1
ATOM 659 C CA . ILE A 1 83 ? -8.995 2.539 11.297 1.00 95.31 83 ILE A CA 1
ATOM 660 C C . ILE A 1 83 ? -10.084 2.060 10.327 1.00 95.31 83 ILE A C 1
ATOM 662 O O . ILE A 1 83 ? -11.219 2.528 10.405 1.00 95.31 83 ILE A O 1
ATOM 666 N N . LEU A 1 84 ? -9.780 1.105 9.442 1.00 95.62 84 LEU A N 1
ATOM 667 C CA . LEU A 1 84 ? -10.778 0.528 8.533 1.00 95.62 84 LEU A CA 1
ATOM 668 C C . LEU A 1 84 ? -11.931 -0.138 9.298 1.00 95.62 84 LEU A C 1
ATOM 670 O O . LEU A 1 84 ? -13.091 0.004 8.912 1.00 95.62 84 LEU A O 1
ATOM 674 N N . PHE A 1 85 ? -11.621 -0.829 10.397 1.00 94.06 85 PHE A N 1
ATOM 675 C CA . PHE A 1 85 ? -12.611 -1.454 11.271 1.00 94.06 85 PHE A CA 1
ATOM 676 C C . PHE A 1 85 ? -13.479 -0.405 11.977 1.00 94.06 85 PHE A C 1
ATOM 678 O O . PHE A 1 85 ? -14.701 -0.518 11.979 1.00 94.06 85 PHE A O 1
ATOM 685 N N . GLN A 1 86 ? -12.871 0.659 12.514 1.00 94.25 86 GLN A N 1
ATOM 686 C CA . GLN A 1 86 ? -13.597 1.788 13.114 1.00 94.25 86 GLN A CA 1
ATOM 687 C C . GLN A 1 86 ? -14.530 2.475 12.108 1.00 94.25 86 GLN A C 1
ATOM 689 O O . GLN A 1 86 ? -15.649 2.846 12.455 1.00 94.25 86 GLN A O 1
ATOM 694 N N . LYS A 1 87 ? -14.100 2.58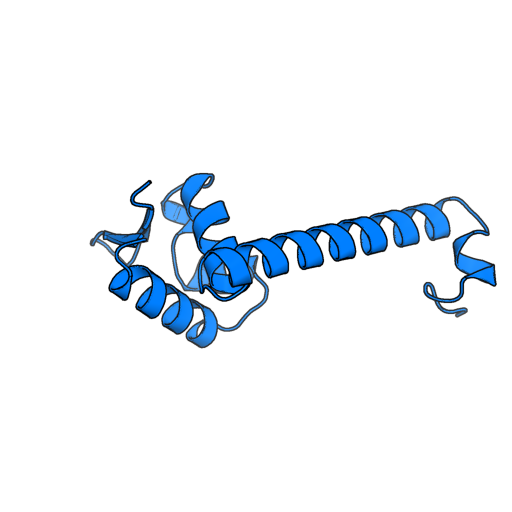7 10.847 1.00 94.38 87 LYS A N 1
ATOM 695 C CA . LYS A 1 87 ? -14.916 3.090 9.732 1.00 94.38 87 LYS A CA 1
ATOM 696 C C . LYS A 1 87 ? -15.953 2.076 9.221 1.00 94.38 87 LYS A C 1
ATOM 698 O O . LYS A 1 87 ? -16.668 2.394 8.278 1.00 94.38 87 LYS A O 1
ATOM 703 N N . LYS A 1 88 ? -16.044 0.881 9.823 1.00 94.12 88 LYS A N 1
ATOM 704 C CA . LYS A 1 88 ? -16.947 -0.220 9.436 1.00 94.12 88 LYS A CA 1
ATOM 705 C C . LYS A 1 88 ? -16.765 -0.693 7.988 1.00 94.12 88 LYS A C 1
ATOM 707 O O . LYS A 1 88 ? -17.695 -1.198 7.374 1.00 94.12 88 LYS A O 1
ATOM 712 N N . LEU A 1 89 ? -15.564 -0.531 7.435 1.00 93.38 89 LEU A N 1
ATOM 713 C CA . LEU A 1 89 ? -15.238 -0.979 6.077 1.00 93.38 89 LEU A CA 1
ATOM 714 C C . LEU A 1 89 ? -14.730 -2.423 6.057 1.00 93.38 89 LEU A C 1
ATOM 716 O O . LEU A 1 89 ? -14.761 -3.079 5.017 1.00 93.38 89 LEU A O 1
ATOM 720 N N . VAL A 1 90 ? -14.270 -2.912 7.211 1.00 91.75 90 VAL A N 1
ATOM 721 C CA . VAL A 1 90 ? -13.843 -4.295 7.419 1.00 91.75 90 VAL A CA 1
ATOM 722 C C . VAL A 1 90 ? -14.369 -4.831 8.747 1.00 91.75 90 VAL A C 1
ATOM 724 O O . VAL A 1 90 ? -14.524 -4.076 9.706 1.00 91.75 90 VAL A O 1
ATOM 727 N N . VAL A 1 91 ? -14.572 -6.144 8.836 1.00 87.81 91 VAL A N 1
ATOM 728 C CA . VAL A 1 91 ? -14.943 -6.848 10.075 1.00 87.81 91 VAL A CA 1
ATOM 729 C C . VAL A 1 91 ? -13.913 -7.902 10.437 1.00 87.81 91 VAL A C 1
ATOM 731 O O . VAL A 1 91 ? -13.328 -8.518 9.554 1.00 87.81 91 VAL A O 1
ATOM 734 N N . LYS A 1 92 ? -13.707 -8.138 11.737 1.00 80.19 92 LYS A N 1
ATOM 735 C CA . LYS A 1 92 ? -12.844 -9.222 12.219 1.00 80.19 92 LYS A CA 1
ATOM 736 C C . LYS A 1 92 ? -13.650 -10.508 12.395 1.00 80.19 92 LYS A C 1
ATOM 738 O O . LYS A 1 92 ? -14.584 -10.531 13.191 1.00 80.19 92 LYS A O 1
ATOM 743 N N . LYS A 1 93 ? -13.243 -11.593 11.738 1.00 76.94 93 LYS A N 1
ATOM 744 C CA . LYS A 1 93 ? -13.756 -12.948 11.984 1.00 76.94 93 LYS A CA 1
ATOM 745 C C . LYS A 1 93 ? -12.800 -13.674 12.945 1.00 76.94 93 LYS A C 1
ATOM 747 O O . LYS A 1 93 ? -11.592 -13.711 12.700 1.00 76.94 93 LYS A O 1
ATOM 752 N N . ARG A 1 94 ? -13.310 -14.210 14.064 1.00 61.28 94 ARG A N 1
ATOM 753 C CA . ARG A 1 94 ? -12.551 -15.135 14.937 1.00 61.28 94 ARG A CA 1
ATOM 754 C C . ARG A 1 94 ? -12.684 -16.532 14.329 1.00 61.28 94 ARG A C 1
ATOM 756 O O . ARG A 1 94 ? -13.796 -16.982 14.099 1.00 61.28 94 ARG A O 1
ATOM 763 N N . MET A 1 95 ? -11.582 -17.170 13.946 1.00 44.03 95 MET A N 1
ATOM 764 C CA . MET A 1 95 ? -10.882 -18.042 14.894 1.00 44.03 95 MET A CA 1
ATOM 765 C C . MET A 1 95 ? -9.381 -17.739 15.077 1.00 44.03 95 MET A C 1
ATOM 767 O O . MET A 1 95 ? -8.819 -18.243 16.033 1.00 44.03 95 MET A O 1
ATOM 771 N N . LEU A 1 96 ? -8.766 -16.853 14.274 1.00 40.12 96 LEU A N 1
ATOM 772 C CA . LEU A 1 96 ? -7.453 -16.206 14.514 1.00 40.12 96 LEU A CA 1
ATOM 773 C C . LEU A 1 96 ? -7.258 -15.052 13.492 1.00 40.12 96 LEU A C 1
ATOM 775 O O . LEU A 1 96 ? -6.673 -15.229 12.436 1.00 40.12 96 LEU A O 1
ATOM 779 N N . GLN A 1 97 ? -7.818 -13.871 13.794 1.00 48.78 97 GLN A N 1
ATOM 780 C CA . GLN A 1 97 ? -7.674 -12.582 13.075 1.00 48.78 97 GLN A CA 1
ATOM 781 C C . GLN A 1 97 ? -7.770 -12.606 11.528 1.00 48.78 97 GLN A C 1
ATOM 783 O O . GLN A 1 97 ? -6.760 -12.462 10.842 1.00 48.78 97 GLN A O 1
ATOM 788 N N . MET A 1 98 ? -8.986 -12.648 10.974 1.00 53.41 98 MET A N 1
ATOM 789 C CA . MET A 1 98 ? -9.219 -12.390 9.537 1.00 53.41 98 MET A CA 1
ATOM 790 C C . MET A 1 98 ? -10.131 -11.184 9.322 1.00 53.41 98 MET A C 1
ATOM 792 O O . MET A 1 98 ? -11.030 -10.951 10.130 1.00 53.41 98 MET A O 1
ATOM 796 N N . LEU A 1 99 ? -9.908 -10.434 8.238 1.00 58.12 99 LEU A N 1
ATOM 797 C CA . LEU A 1 99 ? -10.700 -9.265 7.843 1.00 58.12 99 LEU A CA 1
ATOM 798 C C . LEU A 1 99 ? -11.590 -9.573 6.637 1.00 58.12 99 LEU A C 1
ATOM 800 O O . LEU A 1 99 ? -11.117 -10.165 5.675 1.00 58.12 99 LEU A O 1
ATOM 804 N N . VAL A 1 100 ? -12.850 -9.136 6.669 1.00 60.91 100 VAL A N 1
ATOM 805 C CA . VAL A 1 100 ? -13.791 -9.223 5.533 1.00 60.91 100 VAL A CA 1
ATOM 806 C C . VAL A 1 100 ? -14.302 -7.825 5.190 1.00 60.91 100 VAL A C 1
ATOM 808 O O . VAL A 1 100 ? -14.592 -7.060 6.106 1.00 60.91 100 VAL A O 1
ATOM 811 N N . VAL A 1 101 ? -14.397 -7.487 3.900 1.00 67.31 101 VAL A N 1
ATOM 812 C CA . VAL A 1 101 ? -14.867 -6.180 3.392 1.00 67.31 101 VAL A CA 1
ATOM 813 C C . VAL A 1 101 ? -16.401 -6.113 3.393 1.00 67.31 101 VAL A C 1
ATOM 815 O O . VAL A 1 101 ? -17.047 -7.083 3.014 1.00 67.31 101 VAL A O 1
ATOM 818 N N . MET A 1 102 ? -16.985 -4.977 3.798 1.00 57.91 102 MET A N 1
ATOM 819 C CA . MET A 1 102 ? -18.448 -4.764 3.864 1.00 57.91 102 MET A CA 1
ATOM 820 C C . MET A 1 102 ? -19.041 -4.033 2.633 1.00 57.91 102 MET A C 1
ATOM 822 O O . MET A 1 102 ? -19.849 -3.125 2.806 1.00 57.91 102 MET A O 1
ATOM 826 N N . LEU A 1 103 ? -18.633 -4.372 1.403 1.00 50.00 103 LEU A N 1
ATOM 827 C CA . LEU A 1 103 ? -19.128 -3.725 0.170 1.00 50.00 103 LEU A CA 1
ATOM 828 C C . LEU A 1 103 ? -19.957 -4.664 -0.698 1.00 50.00 103 LEU A C 1
ATOM 830 O O . LEU A 1 103 ? -19.463 -5.786 -0.942 1.00 50.00 103 LEU A O 1
#

pLDDT: mean 86.26, std 13.9, range [40.12, 97.81]

Secondary structure (DSSP, 8-state):
---TT-HHHHTSSHHHHHHHHHHHHHHHHHHHHHHHHHHHT--HHHHHHHHHHHHS-GGG-SHHHHHHHTT--HHHHHHHHHHHHHTTSEEEETTTTEEEE--

Radius of gyration: 17.58 Å; chains: 1; bounding box: 46×30×41 Å